Protein AF-A0A653RIA5-F1 (afdb_monomer)

Radius of gyration: 19.06 Å; Cα contacts (8 Å, |Δi|>4): 211; chains: 1; bounding box: 69×31×46 Å

Mean predicted aligned error: 11.24 Å

Solvent-accessible surface area (backbone atoms only — not comparable to full-atom values): 7595 Å² total; per-residue (Å²): 138,85,88,82,86,82,81,83,77,81,78,79,78,77,82,72,82,80,56,94,76,66,50,46,83,75,54,79,54,33,26,30,39,94,85,62,49,33,26,40,62,33,55,27,50,71,42,86,92,62,63,47,83,33,74,49,35,61,33,37,36,85,72,70,70,71,84,55,99,81,68,89,84,60,71,48,49,39,56,82,72,60,50,74,89,55,49,41,70,71,51,64,44,82,88,80,59,27,40,30,31,29,36,91,60,33,36,37,41,34,39,73,42,41,86,30,44,53,36,36,38,40,81,108

Nearest PDB structures (foldseek):
  2khe-assembly1_A  TM=4.066E-01  e=3.670E+00  Thermus thermophilus HB8
  7mp5-assembly1_A  TM=5.863E-01  e=5.738E+00  Homo sapiens
  7wb4-assembly1_j  TM=4.296E-01  e=8.972E+00  Xenopus laevis

Sequence (124 aa):
MKIKHYLFFTFFILLIACNNSGYQFIRDNLYADANGNLYLKSLNNEDVENTYDIWIKEVFCDTCFVYKENGIDSITELKDIVDIKTFHFDSIDEITGVTIYADKNYSYLHKWMADGGTIVVMKR

Foldseek 3Di:
DDDDDDPPPPPPPPPQPDDVPQWGDQADQWIAHPVRQIWRWFWQQLPVVDIDIDTHFKEFEPPPPPPDVPDDDRIDGCSVPDPSVFKDFDDAPPVQRWTWIDGPFWIWTFRQDNGRTHIYIDTD

Structure (mmCIF, N/CA/C/O backbone):
data_AF-A0A653RIA5-F1
#
_entry.id   AF-A0A653RIA5-F1
#
loop_
_atom_site.group_PDB
_atom_site.id
_atom_site.type_symbol
_atom_site.label_atom_id
_atom_site.label_alt_id
_atom_site.label_comp_id
_atom_site.label_asym_id
_atom_site.label_entity_id
_atom_site.label_seq_id
_atom_site.pdbx_PDB_ins_code
_atom_site.Cartn_x
_atom_site.Cartn_y
_atom_site.Cartn_z
_atom_site.occupancy
_atom_site.B_iso_or_equiv
_atom_site.auth_seq_id
_atom_site.auth_comp_id
_atom_site.auth_asym_id
_atom_site.auth_atom_id
_atom_site.pdbx_PDB_model_num
ATOM 1 N N . MET A 1 1 ? -56.350 -6.668 11.811 1.00 36.84 1 MET A N 1
ATOM 2 C CA . MET A 1 1 ? -55.770 -8.012 11.606 1.00 36.84 1 MET A CA 1
ATOM 3 C C . MET A 1 1 ? -54.911 -7.983 10.344 1.00 36.84 1 MET A C 1
ATOM 5 O O . MET A 1 1 ? -55.439 -7.661 9.295 1.00 36.84 1 MET A O 1
ATOM 9 N N . LYS A 1 2 ? -53.613 -8.286 10.505 1.00 36.84 2 LYS A N 1
ATOM 10 C CA . LYS A 1 2 ? -52.556 -8.596 9.513 1.00 36.84 2 LYS A CA 1
ATOM 11 C C . LYS A 1 2 ? -52.133 -7.544 8.462 1.00 36.84 2 LYS A C 1
ATOM 13 O O . LYS A 1 2 ? -52.728 -7.376 7.409 1.00 36.84 2 LYS A O 1
ATOM 18 N N . ILE A 1 3 ? -50.978 -6.960 8.790 1.00 45.28 3 ILE A N 1
ATOM 19 C CA . ILE A 1 3 ? -49.923 -6.346 7.968 1.00 45.28 3 ILE A CA 1
ATOM 20 C C . ILE A 1 3 ? -49.553 -7.226 6.762 1.00 45.28 3 ILE A C 1
ATOM 22 O O . ILE A 1 3 ? -49.503 -8.445 6.917 1.00 45.28 3 ILE A O 1
ATOM 26 N N . LYS A 1 4 ? -49.144 -6.611 5.643 1.00 39.91 4 LYS A N 1
ATOM 27 C CA . LYS A 1 4 ? -47.964 -7.055 4.877 1.00 39.91 4 LYS A CA 1
ATOM 28 C C . LYS A 1 4 ? -47.311 -5.876 4.147 1.00 39.91 4 LYS A C 1
ATOM 30 O O . LYS A 1 4 ? -47.805 -5.391 3.138 1.00 39.91 4 LYS A O 1
ATOM 35 N N . HIS A 1 5 ? -46.204 -5.419 4.734 1.00 46.09 5 HIS A N 1
ATOM 36 C CA . HIS A 1 5 ? -45.172 -4.618 4.085 1.00 46.09 5 HIS A CA 1
ATOM 37 C C . HIS A 1 5 ? -44.555 -5.443 2.952 1.00 46.09 5 HIS A C 1
ATOM 39 O O . HIS A 1 5 ? -44.151 -6.581 3.189 1.00 46.09 5 HIS A O 1
ATOM 45 N N . TYR A 1 6 ? -44.431 -4.863 1.763 1.00 47.66 6 TYR A N 1
ATOM 46 C CA . TYR A 1 6 ? -43.544 -5.389 0.732 1.00 47.66 6 TYR A CA 1
ATOM 47 C C . TYR A 1 6 ? -42.346 -4.451 0.619 1.00 47.66 6 TYR A C 1
ATOM 49 O O . TYR A 1 6 ? -42.412 -3.380 0.023 1.00 47.66 6 TYR A O 1
ATOM 57 N N . LEU A 1 7 ? -41.269 -4.870 1.284 1.00 44.50 7 LEU A N 1
ATOM 58 C CA . LEU A 1 7 ? -39.918 -4.356 1.126 1.00 44.50 7 LEU A CA 1
ATOM 59 C C . LEU A 1 7 ? -39.485 -4.651 -0.320 1.00 44.50 7 LEU A C 1
ATOM 61 O O . LEU A 1 7 ? -39.286 -5.811 -0.681 1.00 44.50 7 LEU A O 1
ATOM 65 N N . PHE A 1 8 ? -39.349 -3.621 -1.153 1.00 44.22 8 PHE A N 1
ATOM 66 C CA . PHE A 1 8 ? -38.635 -3.735 -2.423 1.00 44.22 8 PHE A CA 1
ATOM 67 C C . PHE A 1 8 ? -37.137 -3.715 -2.113 1.00 44.22 8 PHE A C 1
ATOM 69 O O . PHE A 1 8 ? -36.506 -2.665 -2.055 1.00 44.22 8 PHE A O 1
ATOM 76 N N . PHE A 1 9 ? -36.576 -4.892 -1.842 1.00 41.25 9 PHE A N 1
ATOM 77 C CA . PHE A 1 9 ? -35.134 -5.081 -1.746 1.00 41.25 9 PHE A CA 1
ATOM 78 C C . PHE A 1 9 ? -34.624 -5.380 -3.158 1.00 41.25 9 PHE A C 1
ATOM 80 O O . PHE A 1 9 ? -34.540 -6.532 -3.580 1.00 41.25 9 PHE A O 1
ATOM 87 N N . THR A 1 10 ? -34.370 -4.332 -3.941 1.00 52.62 10 THR A N 1
ATOM 88 C CA . THR A 1 10 ? -33.673 -4.467 -5.223 1.00 52.62 10 THR A CA 1
ATOM 89 C C . THR A 1 10 ? -32.233 -4.861 -4.936 1.00 52.62 10 THR A C 1
ATOM 91 O O . THR A 1 10 ? -31.391 -4.037 -4.587 1.00 52.62 10 THR A O 1
ATOM 94 N N . PHE A 1 11 ? -31.992 -6.162 -5.039 1.00 40.72 11 PHE A N 1
ATOM 95 C CA . PHE A 1 11 ? -30.690 -6.798 -4.993 1.00 40.72 11 PHE A CA 1
ATOM 96 C C . PHE A 1 11 ? -29.914 -6.355 -6.242 1.00 40.72 11 PHE A C 1
ATOM 98 O O . PHE A 1 11 ? -30.137 -6.856 -7.343 1.00 40.72 11 PHE A O 1
ATOM 105 N N . PHE A 1 12 ? -29.063 -5.341 -6.093 1.00 49.44 12 PHE A N 1
ATOM 106 C CA . PHE A 1 12 ? -28.164 -4.891 -7.151 1.00 49.44 12 PHE A CA 1
ATOM 107 C C . PHE A 1 12 ? -27.040 -5.930 -7.260 1.00 49.44 12 PHE A C 1
ATOM 109 O O . PHE A 1 12 ? -26.070 -5.894 -6.506 1.00 49.44 12 PHE A O 1
ATOM 116 N N . ILE A 1 13 ? -27.211 -6.923 -8.137 1.00 50.72 13 ILE A N 1
ATOM 117 C CA . ILE A 1 13 ? -26.141 -7.863 -8.481 1.00 50.72 13 ILE A CA 1
ATOM 118 C C . ILE A 1 13 ? -25.125 -7.071 -9.300 1.00 50.72 13 ILE A C 1
ATOM 120 O O . ILE A 1 13 ? -25.323 -6.811 -10.486 1.00 50.72 13 ILE A O 1
ATOM 124 N N . LEU A 1 14 ? -24.058 -6.644 -8.631 1.00 49.22 14 LEU A N 1
ATOM 125 C CA . LEU A 1 14 ? -22.882 -6.076 -9.266 1.00 49.22 14 LEU A CA 1
ATOM 126 C C . LEU A 1 14 ? -22.232 -7.193 -10.099 1.00 49.22 14 LEU A C 1
ATOM 128 O O . LEU A 1 14 ? -21.650 -8.128 -9.549 1.00 49.22 14 LEU A O 1
ATOM 132 N N . LEU A 1 15 ? -22.383 -7.126 -11.424 1.00 45.84 15 LEU A N 1
ATOM 133 C CA . LEU A 1 15 ? -21.618 -7.943 -12.362 1.00 45.84 15 LEU A CA 1
ATOM 134 C C . LEU A 1 15 ? -20.139 -7.571 -12.208 1.00 45.84 15 LEU A C 1
ATOM 136 O O . LEU A 1 15 ? -19.682 -6.554 -12.726 1.00 45.84 15 LEU A O 1
ATOM 140 N N . ILE A 1 16 ? -19.396 -8.387 -11.466 1.00 58.19 16 ILE A N 1
ATOM 141 C CA . ILE A 1 16 ? -17.941 -8.303 -11.413 1.00 58.19 16 ILE A CA 1
ATOM 142 C C . ILE A 1 16 ? -17.431 -8.973 -12.687 1.00 58.19 16 ILE A C 1
ATOM 144 O O . ILE A 1 16 ? -17.590 -10.180 -12.874 1.00 58.19 16 ILE A O 1
ATOM 148 N N . ALA A 1 17 ? -16.842 -8.178 -13.579 1.00 48.38 17 ALA A N 1
ATOM 149 C CA . ALA A 1 17 ? -16.008 -8.697 -14.649 1.00 48.38 17 ALA A CA 1
ATOM 150 C C . ALA A 1 17 ? -14.876 -9.508 -14.001 1.00 48.38 17 ALA A C 1
ATOM 152 O O . ALA A 1 17 ? -13.989 -8.956 -13.351 1.00 48.38 17 ALA A O 1
ATOM 153 N N . CYS A 1 18 ? -14.959 -10.833 -14.110 1.00 43.38 18 CYS A N 1
ATOM 154 C CA . CYS A 1 18 ? -13.955 -11.746 -13.589 1.00 43.38 18 CYS A CA 1
ATOM 155 C C . CYS A 1 18 ? -12.726 -11.655 -14.498 1.00 43.38 18 CYS A C 1
ATOM 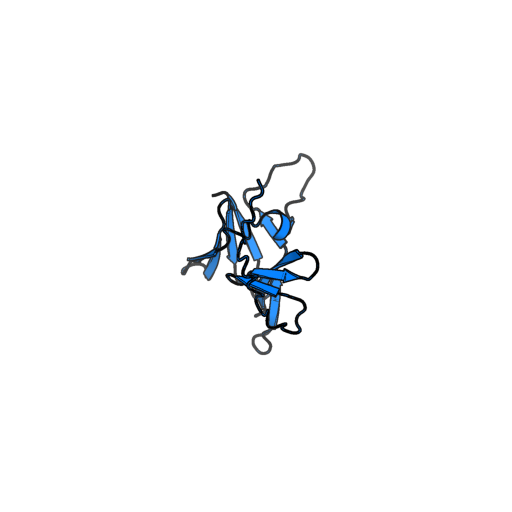157 O O . CYS A 1 18 ? -12.663 -12.295 -15.547 1.00 43.38 18 CYS A O 1
ATOM 159 N N . ASN A 1 19 ? -11.776 -10.796 -14.132 1.00 49.06 19 ASN A N 1
ATOM 160 C CA . ASN A 1 19 ? -10.443 -10.848 -14.711 1.00 49.06 19 ASN A CA 1
ATOM 161 C C . ASN A 1 19 ? -9.760 -12.122 -14.197 1.00 49.06 19 ASN A C 1
ATOM 163 O O . ASN A 1 19 ? -9.793 -12.418 -13.005 1.00 49.06 19 ASN A O 1
ATOM 167 N N . ASN A 1 20 ? -9.145 -12.873 -15.110 1.00 55.56 20 ASN A N 1
ATOM 168 C CA . ASN A 1 20 ? -8.548 -14.203 -14.912 1.00 55.56 20 ASN A CA 1
ATOM 169 C C . ASN A 1 20 ? -7.346 -14.248 -13.935 1.00 55.56 20 ASN A C 1
ATOM 171 O O . ASN A 1 20 ? -6.594 -15.218 -13.926 1.00 55.56 20 ASN A O 1
ATOM 175 N N . SER A 1 21 ? -7.126 -13.205 -13.133 1.00 64.31 21 SER A N 1
ATOM 176 C CA . SER A 1 21 ? -5.984 -13.071 -12.226 1.00 64.31 21 SER A CA 1
ATOM 177 C C . SER A 1 21 ? -6.223 -13.667 -10.835 1.00 64.31 21 SER A C 1
ATOM 179 O O . SER A 1 21 ? -5.306 -13.675 -10.026 1.00 64.31 21 SER A O 1
ATOM 181 N N . GLY A 1 22 ? -7.433 -14.149 -10.526 1.00 87.00 22 GLY A N 1
ATOM 182 C CA . GLY A 1 22 ? -7.791 -14.613 -9.176 1.00 87.00 22 GLY A CA 1
ATOM 183 C C . GLY A 1 22 ? -7.975 -13.483 -8.152 1.00 87.00 22 GLY A C 1
ATOM 184 O O . GLY A 1 22 ? -8.334 -13.757 -7.008 1.00 87.00 22 GLY A O 1
ATOM 185 N N . TYR A 1 23 ? -7.787 -12.227 -8.573 1.00 92.06 23 TYR A N 1
ATOM 186 C CA . TYR A 1 23 ? -7.930 -11.032 -7.750 1.00 92.06 23 TYR A CA 1
ATOM 187 C C . TYR A 1 23 ? -9.138 -10.203 -8.190 1.00 92.06 23 TYR A C 1
ATOM 189 O O . TYR A 1 23 ? -9.304 -9.870 -9.365 1.00 92.06 23 TYR A O 1
ATOM 197 N N . GLN A 1 24 ? -9.962 -9.815 -7.226 1.00 94.75 24 GLN A N 1
ATOM 198 C CA . GLN A 1 24 ? -11.095 -8.922 -7.398 1.00 94.75 24 GLN A CA 1
ATOM 199 C C . GLN A 1 24 ? -10.692 -7.491 -7.038 1.00 94.75 24 GLN A C 1
ATOM 201 O O . GLN A 1 24 ? -10.251 -7.225 -5.923 1.00 94.75 24 GLN A O 1
ATOM 206 N N . PHE A 1 25 ? -10.898 -6.554 -7.964 1.00 94.75 25 PHE A N 1
ATOM 207 C CA . PHE A 1 25 ? -10.713 -5.128 -7.698 1.00 94.75 25 PHE A CA 1
ATOM 208 C C . PHE A 1 25 ? -11.731 -4.614 -6.673 1.00 94.75 25 PHE A C 1
ATOM 210 O O . PHE A 1 25 ? -12.929 -4.884 -6.797 1.00 94.75 25 PHE A O 1
ATOM 217 N N . ILE A 1 26 ? -11.255 -3.848 -5.688 1.00 95.62 26 ILE A N 1
ATOM 218 C CA . ILE A 1 26 ? -12.092 -3.175 -4.691 1.00 95.62 26 ILE A CA 1
ATOM 219 C C . ILE A 1 26 ? -12.172 -1.675 -4.999 1.00 95.62 26 ILE A C 1
ATOM 221 O O . ILE A 1 26 ? -13.266 -1.165 -5.241 1.00 95.62 26 ILE A O 1
ATOM 225 N N . ARG A 1 27 ? -11.033 -0.971 -4.937 1.00 95.81 27 ARG A N 1
ATOM 226 C CA . ARG A 1 27 ? -10.862 0.474 -5.209 1.00 95.81 27 ARG A CA 1
ATOM 227 C C . ARG A 1 27 ? -9.389 0.854 -5.110 1.00 95.81 27 ARG A C 1
ATOM 229 O O . ARG A 1 27 ? -8.661 0.135 -4.448 1.00 95.81 27 ARG A O 1
ATOM 236 N N . ASP A 1 28 ? -8.973 1.978 -5.691 1.00 95.62 28 ASP A N 1
ATOM 237 C CA . ASP A 1 28 ? -7.679 2.630 -5.400 1.00 95.62 28 ASP A CA 1
ATOM 238 C C . ASP A 1 28 ? -6.479 1.664 -5.363 1.00 95.62 28 ASP A C 1
ATOM 240 O O . ASP A 1 28 ? -5.716 1.623 -4.407 1.00 95.62 28 ASP A O 1
ATOM 244 N N . ASN A 1 29 ? -6.362 0.823 -6.395 1.00 93.69 29 ASN A N 1
ATOM 245 C CA . ASN A 1 29 ? -5.368 -0.253 -6.514 1.00 93.69 29 ASN A CA 1
ATOM 246 C C . ASN A 1 29 ? -5.386 -1.338 -5.421 1.00 93.69 29 ASN A C 1
ATOM 248 O O . ASN A 1 29 ? -4.509 -2.198 -5.426 1.00 93.69 29 ASN A O 1
ATOM 252 N N . LEU A 1 30 ? -6.388 -1.359 -4.544 1.00 95.88 30 LEU A N 1
ATOM 253 C CA . LEU A 1 30 ? -6.661 -2.418 -3.580 1.00 95.88 30 LEU A CA 1
ATOM 254 C C . LEU A 1 30 ? -7.508 -3.528 -4.214 1.00 95.88 30 LEU A C 1
ATOM 256 O O . LEU A 1 30 ? -8.560 -3.282 -4.818 1.00 95.88 30 LEU A O 1
ATOM 260 N N . TYR A 1 31 ? -7.056 -4.762 -4.034 1.00 96.62 31 TYR A N 1
ATOM 261 C CA . TYR A 1 31 ? -7.683 -5.976 -4.539 1.00 96.62 31 TYR A CA 1
ATOM 262 C C . TYR A 1 31 ? -7.816 -7.010 -3.421 1.00 96.62 31 TYR A C 1
ATOM 264 O O . TYR A 1 31 ? -7.067 -6.971 -2.445 1.00 96.62 31 TYR A O 1
ATOM 272 N N . ALA A 1 32 ? -8.745 -7.950 -3.587 1.00 96.25 32 ALA A N 1
ATOM 273 C CA . ALA A 1 32 ? -8.879 -9.127 -2.735 1.00 96.25 32 ALA A CA 1
ATOM 274 C C . ALA A 1 32 ? -8.763 -10.428 -3.530 1.00 96.25 32 ALA A C 1
ATOM 276 O O . ALA A 1 32 ? -9.216 -10.492 -4.671 1.00 96.25 32 ALA A O 1
ATOM 277 N N . ASP A 1 33 ? -8.206 -11.473 -2.925 1.00 95.44 33 ASP A N 1
ATOM 278 C CA . ASP A 1 33 ? -8.310 -12.838 -3.452 1.00 95.44 33 ASP A CA 1
ATOM 279 C C . ASP A 1 33 ? -9.601 -13.538 -2.972 1.00 95.44 33 ASP A C 1
ATOM 281 O O . ASP A 1 33 ? -10.402 -12.987 -2.211 1.00 95.44 33 ASP A O 1
ATOM 285 N N . ALA A 1 34 ? -9.800 -14.792 -3.387 1.00 93.94 34 ALA A N 1
ATOM 286 C CA . ALA A 1 34 ? -10.949 -15.605 -2.973 1.00 93.94 34 ALA A CA 1
ATOM 287 C C . ALA A 1 34 ? -10.994 -15.925 -1.461 1.00 93.94 34 ALA A C 1
ATOM 289 O O . ALA A 1 34 ? -12.046 -16.319 -0.957 1.00 93.94 34 ALA A O 1
ATOM 290 N N . ASN A 1 35 ? -9.879 -15.761 -0.741 1.00 94.38 35 ASN A N 1
ATOM 291 C CA . ASN A 1 35 ? -9.783 -15.979 0.703 1.00 94.38 35 ASN A CA 1
ATOM 292 C C . ASN A 1 35 ? -9.998 -14.684 1.505 1.00 94.38 35 ASN A C 1
ATOM 294 O O . ASN A 1 35 ? -9.986 -14.719 2.736 1.00 94.38 35 ASN A O 1
ATOM 298 N N . GLY A 1 36 ? -10.187 -13.545 0.830 1.00 93.31 36 GLY A N 1
ATOM 299 C CA . GLY A 1 36 ? -10.303 -12.234 1.462 1.00 93.31 36 GLY A CA 1
ATOM 300 C C . GLY A 1 36 ? -8.963 -11.620 1.881 1.00 93.31 36 GLY A C 1
ATOM 301 O O . GLY A 1 36 ? -8.964 -10.647 2.635 1.00 93.31 36 GLY A O 1
ATOM 302 N N . ASN A 1 37 ? -7.826 -12.150 1.414 1.00 95.81 37 ASN A N 1
ATOM 303 C CA . ASN A 1 37 ? -6.534 -11.486 1.584 1.00 95.81 37 ASN A CA 1
ATOM 304 C C . ASN A 1 37 ? -6.492 -10.228 0.718 1.00 95.81 37 ASN A C 1
ATOM 306 O O . ASN A 1 37 ? -7.010 -10.236 -0.397 1.00 95.81 37 ASN A O 1
ATOM 310 N N . LEU A 1 38 ? -5.861 -9.167 1.220 1.00 95.56 38 LEU A N 1
ATOM 311 C CA . LEU A 1 38 ? -5.779 -7.879 0.536 1.00 95.56 38 LEU A CA 1
ATOM 312 C C . LEU A 1 38 ? -4.410 -7.652 -0.096 1.00 95.56 38 LEU A C 1
ATOM 314 O O . LEU A 1 38 ? -3.384 -8.016 0.478 1.00 95.56 38 LEU A O 1
ATOM 318 N N . TYR A 1 39 ? -4.426 -6.991 -1.250 1.00 95.12 39 TYR A N 1
ATOM 319 C CA . TYR A 1 39 ? -3.245 -6.690 -2.047 1.00 95.12 39 TYR A CA 1
ATOM 320 C C . TYR A 1 39 ? -3.331 -5.275 -2.604 1.00 95.12 39 TYR A C 1
ATOM 322 O O . TYR A 1 39 ? -4.373 -4.883 -3.131 1.00 95.12 39 TYR A O 1
ATOM 330 N N . LEU A 1 40 ? -2.224 -4.540 -2.555 1.00 94.12 40 LEU A N 1
ATOM 331 C CA . LEU A 1 40 ? -2.019 -3.366 -3.391 1.00 94.12 40 LEU A CA 1
ATOM 332 C C . LEU A 1 40 ? -1.318 -3.777 -4.682 1.00 94.12 40 LEU A C 1
ATOM 334 O O . LEU A 1 40 ? -0.271 -4.427 -4.667 1.00 94.12 40 LEU A O 1
ATOM 338 N N . LYS A 1 41 ? -1.918 -3.400 -5.807 1.00 92.94 41 LYS A N 1
ATOM 339 C CA . LYS A 1 41 ? -1.355 -3.632 -7.132 1.00 92.94 41 LYS A CA 1
ATOM 340 C C . LYS A 1 41 ? -0.287 -2.580 -7.437 1.00 92.94 41 LYS A C 1
ATOM 342 O O . LYS A 1 41 ? -0.572 -1.386 -7.379 1.00 92.94 41 LYS A O 1
ATOM 347 N N . SER A 1 42 ? 0.907 -3.032 -7.795 1.00 90.19 42 SER A N 1
ATOM 348 C CA . SER A 1 42 ? 2.048 -2.214 -8.216 1.00 90.19 42 SER A CA 1
ATOM 349 C C . SER A 1 42 ? 2.632 -2.751 -9.527 1.00 90.19 42 SER A C 1
ATOM 351 O O . SER A 1 42 ? 2.227 -3.813 -9.999 1.00 90.19 42 SER A O 1
ATOM 353 N N . LEU A 1 43 ? 3.581 -2.028 -10.115 1.00 88.12 43 LEU A N 1
ATOM 354 C CA . LEU A 1 43 ? 4.338 -2.469 -11.286 1.00 88.12 43 LEU A CA 1
ATOM 355 C C . LEU A 1 43 ? 5.773 -2.800 -10.873 1.00 88.1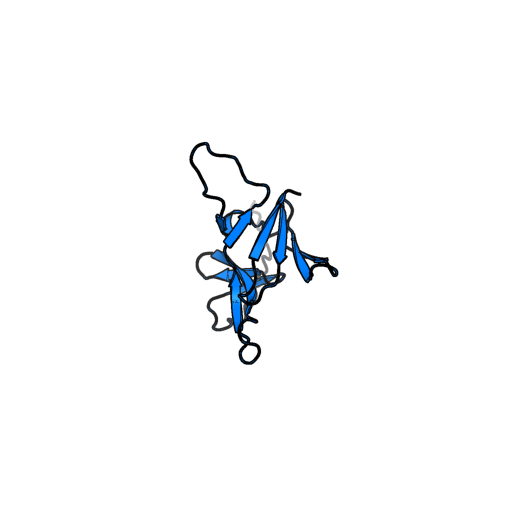2 43 LEU A C 1
ATOM 357 O O . LEU A 1 43 ? 6.444 -1.967 -10.261 1.00 88.12 43 LEU A O 1
ATOM 361 N N . ASN A 1 44 ? 6.245 -3.997 -11.226 1.00 84.00 44 ASN A N 1
ATOM 362 C CA . ASN A 1 44 ? 7.675 -4.294 -11.226 1.00 84.00 44 ASN A CA 1
ATOM 363 C C . ASN A 1 44 ? 8.344 -3.468 -12.331 1.00 84.00 44 ASN A C 1
ATOM 365 O O . ASN A 1 44 ? 7.885 -3.478 -13.475 1.00 84.00 44 ASN A O 1
ATOM 369 N N . ASN A 1 45 ? 9.428 -2.786 -11.977 1.00 77.94 45 ASN A N 1
ATOM 370 C CA . ASN A 1 45 ? 10.284 -2.027 -12.883 1.00 77.94 45 ASN A CA 1
ATOM 371 C C . ASN A 1 45 ? 11.762 -2.470 -12.787 1.00 77.94 45 ASN A C 1
ATOM 373 O O . ASN A 1 45 ? 12.650 -1.694 -13.137 1.00 77.94 45 ASN A O 1
ATOM 377 N N . GLU A 1 46 ? 12.056 -3.673 -12.275 1.00 79.94 46 GLU A N 1
ATOM 378 C CA . GLU A 1 46 ? 13.414 -4.246 -12.266 1.00 79.94 46 GLU A CA 1
ATOM 379 C C . GLU A 1 46 ? 13.909 -4.510 -13.683 1.00 79.94 46 GLU A C 1
ATOM 381 O O . GLU A 1 46 ? 15.070 -4.237 -13.987 1.00 79.94 46 GLU A O 1
ATOM 386 N N . ASP A 1 47 ? 13.023 -4.999 -14.550 1.00 76.75 47 ASP A N 1
ATOM 387 C CA . ASP A 1 47 ? 13.292 -5.179 -15.968 1.00 76.75 47 ASP A CA 1
ATOM 388 C C . ASP A 1 47 ? 12.551 -4.101 -16.769 1.00 76.75 47 ASP A C 1
ATOM 390 O O . ASP A 1 47 ? 11.333 -4.156 -16.952 1.00 76.75 47 ASP A O 1
ATOM 394 N N . VAL A 1 48 ? 13.296 -3.096 -17.238 1.00 71.12 48 VAL A N 1
ATOM 395 C CA . VAL A 1 48 ? 12.759 -1.967 -18.021 1.00 71.12 48 VAL A CA 1
ATOM 396 C C . VAL A 1 48 ? 12.075 -2.451 -19.306 1.00 71.12 48 VAL A C 1
ATOM 398 O O . VAL A 1 48 ? 11.179 -1.778 -19.817 1.00 71.12 48 VAL A O 1
ATOM 401 N N . GLU A 1 49 ? 12.46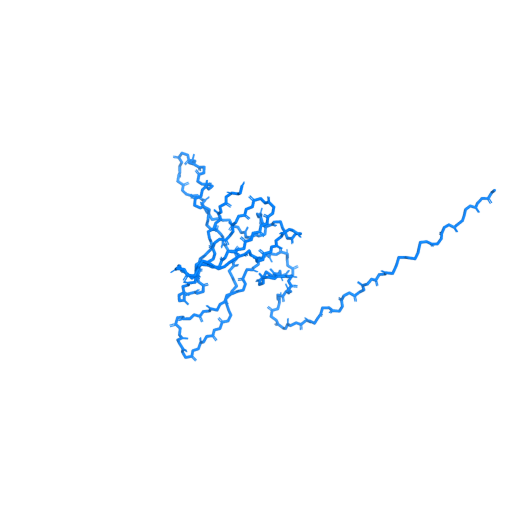4 -3.619 -19.822 1.00 80.75 49 GLU A N 1
ATOM 402 C CA . GLU A 1 49 ? 11.894 -4.194 -21.040 1.00 80.75 49 GLU A CA 1
ATOM 403 C C . GLU A 1 49 ? 10.682 -5.097 -20.758 1.00 80.75 49 GLU A C 1
ATOM 405 O O . GLU A 1 49 ? 9.869 -5.310 -21.658 1.00 80.75 49 GLU A O 1
ATOM 410 N N . ASN A 1 50 ? 10.509 -5.573 -19.518 1.00 77.88 50 ASN A N 1
ATOM 411 C CA . ASN A 1 50 ? 9.440 -6.495 -19.126 1.00 77.88 50 ASN A CA 1
ATOM 412 C C . ASN A 1 50 ? 8.802 -6.093 -17.790 1.00 77.88 50 ASN A C 1
ATOM 414 O O . ASN A 1 50 ? 8.987 -6.748 -16.763 1.00 77.88 50 ASN A O 1
ATOM 418 N N . THR A 1 51 ? 7.994 -5.035 -17.813 1.00 80.62 51 THR A N 1
ATOM 419 C CA . THR A 1 51 ? 7.183 -4.657 -16.651 1.00 80.62 51 THR A CA 1
ATOM 420 C C . THR A 1 51 ? 5.997 -5.607 -16.485 1.00 80.62 51 THR A C 1
ATOM 422 O O . THR A 1 51 ? 5.355 -6.025 -17.453 1.00 80.62 51 THR A O 1
ATOM 425 N N . TYR A 1 52 ? 5.698 -5.970 -15.241 1.00 86.62 52 TYR A N 1
ATOM 426 C CA . TYR A 1 52 ? 4.562 -6.824 -14.902 1.00 86.62 52 TYR A CA 1
ATOM 427 C C . TYR A 1 52 ? 3.955 -6.426 -13.559 1.00 86.62 52 TYR A C 1
ATOM 429 O O . TYR A 1 52 ? 4.572 -5.737 -12.746 1.00 86.62 52 TYR A O 1
ATOM 437 N N . ASP A 1 53 ? 2.719 -6.861 -13.334 1.00 89.31 53 ASP A N 1
ATOM 438 C CA . ASP A 1 53 ? 1.986 -6.560 -12.111 1.00 89.31 53 ASP A CA 1
ATOM 439 C C . ASP A 1 53 ? 2.574 -7.306 -10.906 1.00 89.31 53 ASP A C 1
ATOM 441 O O . ASP A 1 53 ? 2.732 -8.529 -10.934 1.00 89.31 53 ASP A O 1
ATOM 445 N N . ILE A 1 54 ? 2.803 -6.579 -9.814 1.00 89.38 54 ILE A N 1
ATOM 446 C CA . ILE A 1 54 ? 3.122 -7.131 -8.497 1.00 89.38 54 ILE A CA 1
ATOM 447 C C . ILE A 1 54 ? 1.970 -6.875 -7.532 1.00 89.38 54 ILE A C 1
ATOM 449 O O . ILE A 1 54 ? 1.331 -5.824 -7.545 1.00 89.38 54 ILE A O 1
ATOM 453 N N . TRP A 1 55 ? 1.731 -7.856 -6.667 1.00 92.31 55 TRP A N 1
ATOM 454 C CA . TRP A 1 55 ? 0.677 -7.845 -5.663 1.00 92.31 55 TRP A CA 1
ATOM 455 C C . TRP A 1 55 ? 1.300 -7.760 -4.271 1.00 92.31 55 TRP A C 1
ATOM 457 O O . TRP A 1 55 ? 1.713 -8.768 -3.698 1.00 92.31 55 TRP A O 1
ATOM 467 N N . ILE A 1 56 ? 1.385 -6.547 -3.729 1.00 90.75 56 ILE A N 1
ATOM 468 C CA . ILE A 1 56 ? 1.989 -6.290 -2.421 1.00 90.75 56 ILE A CA 1
ATOM 469 C C . ILE A 1 56 ? 0.948 -6.56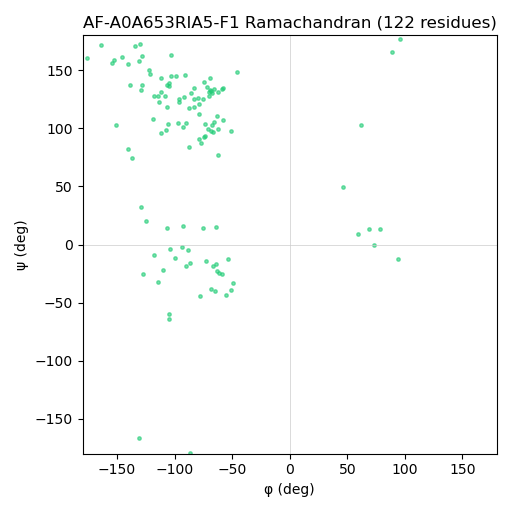6 -1.341 1.00 90.75 56 ILE A C 1
ATOM 471 O O . ILE A 1 56 ? -0.093 -5.914 -1.305 1.00 90.75 56 ILE A O 1
ATOM 475 N N . LYS A 1 57 ? 1.223 -7.528 -0.460 1.00 90.06 57 LYS A N 1
ATOM 476 C CA . LYS A 1 57 ? 0.314 -7.924 0.631 1.00 90.06 57 LYS A CA 1
ATOM 477 C C . LYS A 1 57 ? 0.809 -7.531 2.024 1.00 90.06 57 LYS A C 1
ATOM 479 O O . LYS A 1 57 ? 0.012 -7.463 2.956 1.00 90.06 57 LYS A O 1
ATOM 484 N N . GLU A 1 58 ? 2.114 -7.311 2.164 1.00 86.88 58 GLU A N 1
ATOM 485 C CA . GLU A 1 58 ? 2.780 -7.057 3.442 1.00 86.88 58 GLU A CA 1
ATOM 486 C C . GLU A 1 58 ? 3.005 -5.564 3.653 1.00 86.88 58 GLU A C 1
ATOM 488 O O . GLU A 1 58 ? 3.272 -4.811 2.713 1.00 86.88 58 GLU A O 1
ATOM 493 N N . VAL A 1 59 ? 2.892 -5.147 4.909 1.00 81.44 59 VAL A N 1
ATOM 494 C CA . VAL A 1 59 ? 3.060 -3.766 5.339 1.00 81.44 59 VAL A CA 1
ATOM 495 C C . VAL A 1 59 ? 4.041 -3.716 6.497 1.00 81.44 59 VAL A C 1
ATOM 497 O O . VAL A 1 59 ? 3.928 -4.466 7.470 1.00 81.44 59 VAL A O 1
ATOM 500 N N . PHE A 1 60 ? 4.981 -2.785 6.399 1.00 77.88 60 PHE A N 1
ATOM 501 C CA . PHE A 1 60 ? 5.966 -2.503 7.430 1.00 77.88 60 PHE A CA 1
ATOM 502 C C . PHE A 1 60 ? 5.459 -1.339 8.273 1.00 77.88 60 PHE A C 1
ATOM 504 O O . PHE A 1 60 ? 5.184 -0.264 7.748 1.00 77.88 60 PHE A O 1
ATOM 511 N N . CYS A 1 61 ? 5.312 -1.509 9.583 1.00 66.12 61 CYS A N 1
ATOM 512 C CA . CYS A 1 61 ? 4.918 -0.377 10.416 1.00 66.12 61 CYS A CA 1
ATOM 513 C C . CYS A 1 61 ? 6.124 0.279 11.080 1.00 66.12 61 CYS A C 1
ATOM 515 O O . CYS A 1 61 ? 6.623 -0.221 12.084 1.00 66.12 61 CYS A O 1
ATOM 517 N N . ASP A 1 62 ? 6.527 1.442 10.566 1.00 57.19 62 ASP A N 1
ATOM 518 C CA . ASP A 1 62 ? 7.664 2.210 11.093 1.00 57.19 62 ASP A CA 1
ATOM 519 C C . ASP A 1 62 ? 7.349 2.892 12.444 1.00 57.19 62 ASP A C 1
ATOM 521 O O . ASP A 1 62 ? 8.227 3.331 13.175 1.00 57.19 62 ASP A O 1
ATOM 525 N N . THR A 1 63 ? 6.066 2.970 12.819 1.00 50.84 63 THR A N 1
ATOM 526 C CA . THR A 1 63 ? 5.609 3.589 14.084 1.00 50.84 63 THR A CA 1
ATOM 527 C C . THR A 1 63 ? 4.889 2.623 15.029 1.00 50.84 63 THR A C 1
ATOM 529 O O . THR A 1 63 ? 4.647 2.960 16.186 1.00 50.84 63 THR A O 1
ATOM 532 N N . CYS A 1 64 ? 4.581 1.401 14.581 1.00 51.00 64 CYS A N 1
ATOM 533 C CA . CYS A 1 64 ? 3.958 0.345 15.390 1.00 51.00 64 CYS A CA 1
ATOM 534 C C . CYS A 1 64 ? 5.006 -0.565 16.027 1.00 51.00 64 CYS A C 1
ATOM 536 O O . CYS A 1 64 ? 4.654 -1.652 16.488 1.00 51.00 64 CYS A O 1
ATOM 538 N N . PHE A 1 65 ? 6.274 -0.140 16.061 1.00 47.78 65 PHE A N 1
ATOM 539 C CA . PHE A 1 65 ? 7.314 -0.760 16.871 1.00 47.78 65 PHE A CA 1
ATOM 540 C C . PHE A 1 65 ? 6.942 -0.651 18.353 1.00 47.78 65 PHE A C 1
ATOM 542 O O . PHE A 1 65 ? 7.462 0.163 19.114 1.00 47.78 65 PHE A O 1
ATOM 549 N N . VAL A 1 66 ? 6.023 -1.503 18.792 1.00 41.81 66 VAL A N 1
ATOM 550 C CA . VAL A 1 66 ? 5.974 -1.917 20.180 1.00 41.81 66 VAL A CA 1
ATOM 551 C C . VAL A 1 66 ? 7.237 -2.745 20.361 1.00 41.81 66 VAL A C 1
ATOM 553 O O . VAL A 1 66 ? 7.311 -3.878 19.890 1.00 41.81 66 VAL A O 1
ATOM 556 N N . TYR A 1 67 ? 8.250 -2.152 20.991 1.00 40.09 67 TYR A N 1
ATOM 557 C CA . TYR A 1 67 ? 9.398 -2.875 21.523 1.00 40.09 67 TYR A CA 1
ATOM 558 C C . TYR A 1 67 ? 8.871 -4.033 22.385 1.00 40.09 67 TYR A C 1
ATOM 560 O O . TYR A 1 67 ? 8.488 -3.838 23.536 1.00 40.09 67 TYR A O 1
ATOM 568 N N . LYS A 1 68 ? 8.802 -5.243 21.826 1.00 45.06 68 LYS A N 1
ATOM 569 C CA . LYS A 1 68 ? 8.767 -6.469 22.622 1.00 45.06 68 LYS A CA 1
ATOM 570 C C . LYS A 1 68 ? 10.215 -6.797 22.968 1.00 45.06 68 LYS A C 1
ATOM 572 O O . LYS A 1 68 ? 11.077 -6.727 22.097 1.00 45.06 68 LYS A O 1
ATOM 577 N N . GLU A 1 69 ? 10.474 -7.146 24.228 1.00 43.56 69 GLU A N 1
ATOM 578 C CA . GLU A 1 69 ? 11.818 -7.341 24.807 1.00 43.56 69 GLU A CA 1
ATOM 579 C C . GLU A 1 69 ? 12.739 -8.317 24.040 1.00 43.56 69 GLU A C 1
ATOM 581 O O . GLU A 1 69 ? 13.937 -8.317 24.295 1.00 43.56 69 GLU A O 1
ATOM 586 N N . ASN A 1 70 ? 12.234 -9.103 23.077 1.00 41.03 70 ASN A N 1
ATOM 587 C CA . ASN A 1 70 ? 12.952 -10.234 22.474 1.00 41.03 70 ASN A CA 1
ATOM 588 C C . ASN A 1 70 ? 13.002 -10.259 20.928 1.00 41.03 70 ASN A C 1
ATOM 590 O O . ASN A 1 70 ? 13.075 -11.336 20.342 1.00 41.03 70 ASN A O 1
ATOM 594 N N . GLY A 1 71 ? 13.023 -9.107 20.253 1.00 39.62 71 GLY A N 1
ATOM 595 C CA . GLY A 1 71 ? 13.299 -9.052 18.808 1.00 39.62 71 GLY A CA 1
ATOM 596 C C . GLY A 1 71 ? 12.068 -9.184 17.899 1.00 39.62 71 GLY A C 1
ATOM 597 O O . GLY A 1 71 ? 10.966 -9.485 18.344 1.00 39.62 71 GLY A O 1
ATOM 598 N N . ILE A 1 72 ? 12.284 -8.830 16.631 1.00 43.16 72 ILE A N 1
ATOM 599 C CA . ILE A 1 72 ? 11.309 -8.379 15.624 1.00 43.16 72 ILE A CA 1
ATOM 600 C C . ILE A 1 72 ? 10.189 -9.393 15.338 1.00 43.16 72 ILE A C 1
ATOM 602 O O . ILE A 1 72 ? 10.475 -10.536 15.019 1.00 43.16 72 ILE A O 1
ATOM 606 N N . ASP A 1 73 ? 8.947 -8.900 15.300 1.00 52.19 73 ASP A N 1
ATOM 607 C CA . ASP A 1 73 ? 7.934 -9.323 14.320 1.00 52.19 73 ASP A CA 1
ATOM 608 C C . ASP A 1 73 ? 7.151 -8.063 13.899 1.00 52.19 73 ASP A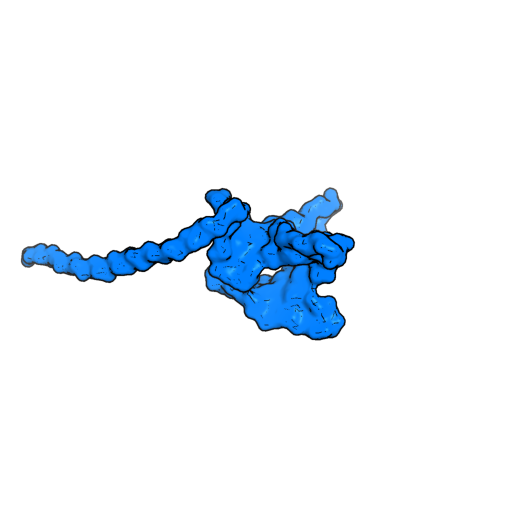 C 1
ATOM 610 O O . ASP A 1 73 ? 6.134 -7.703 14.491 1.00 52.19 73 ASP A O 1
ATOM 614 N N . SER A 1 74 ? 7.715 -7.297 12.955 1.00 59.09 74 SER A N 1
ATOM 615 C CA . SER A 1 74 ? 7.269 -5.945 12.556 1.00 59.09 74 SER A CA 1
ATOM 616 C C . SER A 1 74 ? 6.568 -5.890 11.189 1.00 59.09 74 SER A C 1
ATOM 618 O O . SER A 1 74 ? 6.423 -4.808 10.616 1.00 59.09 74 SER A O 1
ATOM 620 N N . ILE A 1 75 ? 6.169 -7.048 10.656 1.00 66.50 75 ILE A N 1
ATOM 621 C CA . ILE A 1 75 ? 5.518 -7.212 9.348 1.00 66.50 75 ILE A CA 1
ATOM 622 C C . ILE A 1 75 ? 4.089 -7.715 9.586 1.00 66.50 75 ILE A C 1
ATOM 624 O O . ILE A 1 75 ? 3.890 -8.694 10.303 1.00 66.50 75 ILE A O 1
ATOM 628 N N . THR A 1 76 ? 3.091 -7.043 9.010 1.00 80.06 76 THR A N 1
ATOM 629 C CA . THR A 1 76 ? 1.671 -7.445 9.063 1.00 80.06 76 THR A CA 1
ATOM 630 C C . THR A 1 76 ? 1.078 -7.488 7.656 1.00 80.06 76 THR A C 1
ATOM 632 O O . THR A 1 76 ? 1.653 -6.921 6.727 1.00 80.06 76 THR A O 1
ATOM 635 N N . GLU A 1 77 ? -0.054 -8.166 7.468 1.00 88.44 77 GLU A N 1
ATOM 636 C CA . GLU A 1 77 ? -0.739 -8.207 6.175 1.00 88.44 77 GLU A CA 1
ATOM 637 C C . GLU A 1 77 ? -1.772 -7.074 6.067 1.00 88.44 77 GLU A C 1
ATOM 639 O O . GLU A 1 77 ? -2.434 -6.717 7.042 1.00 88.44 77 GLU A O 1
ATOM 644 N N . LEU A 1 78 ? -1.969 -6.528 4.860 1.00 91.88 78 LEU A N 1
ATOM 645 C CA . LEU A 1 78 ? -2.948 -5.458 4.599 1.00 91.88 78 LEU A CA 1
ATOM 646 C C . LEU A 1 78 ? -4.344 -5.798 5.143 1.00 91.88 78 LEU A C 1
ATOM 648 O O . LEU A 1 78 ? -5.019 -4.937 5.704 1.00 91.88 78 LEU A O 1
ATOM 652 N N . LYS A 1 79 ? -4.770 -7.060 5.013 1.00 93.19 79 LYS A N 1
ATOM 653 C CA . LYS A 1 79 ? -6.094 -7.531 5.453 1.00 93.19 79 LYS A CA 1
ATOM 654 C C . LYS A 1 79 ? -6.334 -7.376 6.957 1.00 93.19 79 LYS A C 1
ATOM 656 O O . LYS A 1 79 ? -7.486 -7.283 7.371 1.00 93.19 79 LYS A O 1
ATOM 661 N N . ASP A 1 80 ? -5.267 -7.344 7.751 1.00 90.06 80 ASP A N 1
ATOM 662 C CA . ASP A 1 80 ? -5.349 -7.298 9.209 1.00 90.06 80 ASP A CA 1
ATOM 663 C C . ASP A 1 80 ? -5.482 -5.859 9.737 1.00 90.06 80 ASP A C 1
ATOM 665 O O . ASP A 1 80 ? -5.872 -5.658 10.888 1.00 90.06 80 ASP A O 1
ATOM 669 N N . ILE A 1 81 ? -5.178 -4.852 8.906 1.00 89.31 81 ILE A N 1
ATOM 670 C CA . ILE A 1 81 ? -5.106 -3.443 9.328 1.00 89.31 81 ILE A CA 1
ATOM 671 C C . ILE A 1 81 ? -5.944 -2.477 8.485 1.00 89.31 81 ILE A C 1
ATOM 673 O O . ILE A 1 81 ? -6.310 -1.417 8.990 1.00 89.31 81 ILE A O 1
ATOM 677 N N . VAL A 1 82 ? -6.237 -2.803 7.223 1.00 92.81 82 VAL A N 1
ATOM 678 C CA . VAL A 1 82 ? -6.947 -1.907 6.298 1.00 92.81 82 VAL A CA 1
ATOM 679 C C . VAL A 1 82 ? -8.448 -1.919 6.569 1.00 92.81 82 VAL A C 1
ATOM 681 O O . VAL A 1 82 ? -9.126 -2.936 6.403 1.00 92.81 82 VAL A O 1
ATOM 684 N N . ASP A 1 83 ? -9.011 -0.754 6.890 1.00 95.31 83 ASP A N 1
ATOM 685 C CA . ASP A 1 83 ? -10.452 -0.536 6.820 1.00 95.31 83 ASP A CA 1
ATOM 686 C C . ASP A 1 83 ? -10.876 -0.286 5.369 1.00 95.31 83 ASP A C 1
ATOM 688 O O . ASP A 1 83 ? -10.958 0.851 4.891 1.00 95.31 83 ASP A O 1
ATOM 692 N N . ILE A 1 84 ? -11.227 -1.381 4.692 1.00 95.94 84 ILE A N 1
ATOM 693 C CA . ILE A 1 84 ? -11.689 -1.410 3.298 1.00 95.94 84 ILE A CA 1
ATOM 694 C C . ILE A 1 84 ? -12.802 -0.384 3.021 1.00 95.94 84 ILE A C 1
ATOM 696 O O . ILE A 1 84 ? -12.888 0.157 1.917 1.00 95.94 84 ILE A O 1
ATOM 700 N N . LYS A 1 85 ? -13.681 -0.097 3.994 1.00 96.75 85 LYS A N 1
ATOM 701 C CA . LYS A 1 85 ? -14.817 0.813 3.770 1.00 96.75 85 LYS A CA 1
ATOM 702 C C . LYS A 1 85 ? -14.351 2.247 3.562 1.00 96.75 85 LYS A C 1
ATOM 704 O O . LYS A 1 85 ? -14.935 2.956 2.739 1.00 96.75 85 LYS A O 1
ATOM 709 N N . THR A 1 86 ? -13.327 2.648 4.309 1.00 97.25 86 THR A N 1
ATOM 710 C CA . THR A 1 86 ? -12.791 4.015 4.329 1.00 97.25 86 THR A CA 1
ATOM 711 C C . THR A 1 86 ? -11.478 4.169 3.573 1.00 97.25 86 THR A C 1
ATOM 713 O O . THR A 1 86 ? -10.989 5.290 3.460 1.00 97.25 86 THR A O 1
ATOM 716 N N . PHE A 1 87 ? -10.923 3.073 3.055 1.00 97.44 87 PHE A N 1
ATOM 717 C CA . PHE A 1 87 ? -9.726 3.099 2.229 1.00 97.44 87 PHE A CA 1
ATOM 718 C C . PHE A 1 87 ? -9.933 3.978 0.990 1.00 97.44 87 PHE A C 1
ATOM 720 O O . PHE A 1 87 ? -10.985 3.891 0.342 1.00 97.44 87 PHE A O 1
ATOM 727 N N . HIS A 1 88 ? -8.943 4.816 0.697 1.00 97.94 88 HIS A N 1
ATOM 728 C CA . HIS A 1 88 ? -8.882 5.686 -0.469 1.00 97.94 88 HIS A CA 1
ATOM 729 C C . HIS A 1 88 ? -7.435 6.023 -0.843 1.00 97.94 88 HIS A C 1
ATOM 731 O O . HIS A 1 88 ? -6.533 6.001 -0.004 1.00 97.94 88 HIS A O 1
ATOM 737 N N . PHE A 1 89 ? -7.223 6.379 -2.108 1.00 97.44 89 PHE A N 1
ATOM 738 C CA . PHE A 1 89 ? -6.035 7.125 -2.514 1.00 97.44 89 PHE A CA 1
ATOM 739 C C . PHE A 1 89 ? -6.105 8.546 -1.935 1.00 97.44 89 PHE A C 1
ATOM 741 O O . PHE A 1 89 ? -7.140 9.204 -2.042 1.00 97.44 89 PHE A O 1
ATOM 748 N N . ASP A 1 90 ? -5.017 9.004 -1.317 1.00 97.31 90 ASP A N 1
ATOM 749 C CA . ASP A 1 90 ? -4.940 10.304 -0.645 1.00 97.31 90 ASP A CA 1
ATOM 750 C C . ASP A 1 90 ? -4.138 11.307 -1.484 1.00 97.31 90 ASP A C 1
ATOM 752 O O . ASP A 1 90 ? -4.667 12.337 -1.902 1.00 97.31 90 ASP A O 1
ATOM 756 N N . SER A 1 91 ? -2.872 11.000 -1.771 1.00 96.75 91 SER A N 1
ATOM 757 C CA . SER A 1 91 ? -1.971 11.909 -2.487 1.00 96.75 91 SER A CA 1
ATOM 758 C C . SER A 1 91 ? -0.728 11.195 -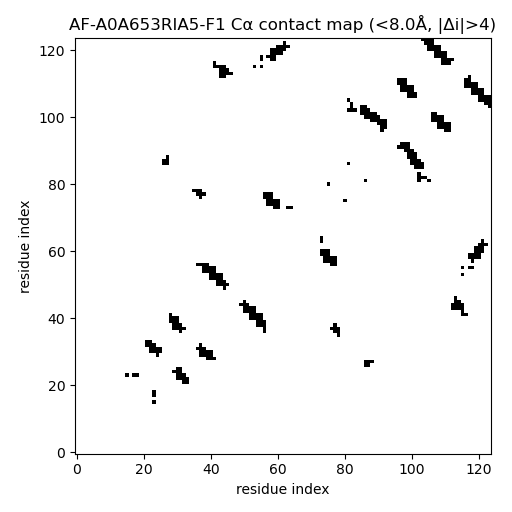3.032 1.00 96.75 91 SER A C 1
ATOM 760 O O . SER A 1 91 ? -0.483 10.024 -2.748 1.00 96.75 91 SER A O 1
ATOM 762 N N . ILE A 1 92 ? 0.069 11.899 -3.839 1.00 95.06 92 ILE A N 1
ATOM 763 C CA . ILE A 1 92 ? 1.440 11.500 -4.183 1.00 95.06 92 ILE A CA 1
ATOM 764 C C . ILE A 1 92 ? 2.362 12.596 -3.658 1.00 95.06 92 ILE A C 1
ATOM 766 O O . ILE A 1 92 ? 2.151 13.771 -3.958 1.00 95.06 92 ILE A O 1
ATOM 770 N N . ASP A 1 93 ? 3.381 12.221 -2.890 1.00 91.81 93 ASP A N 1
ATOM 771 C CA . ASP A 1 93 ? 4.479 13.129 -2.571 1.00 91.81 93 ASP A 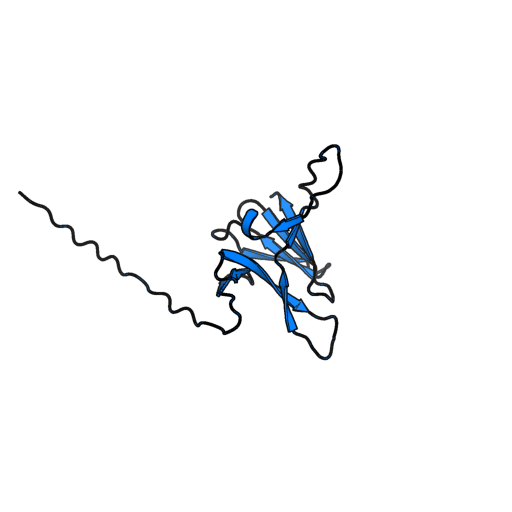CA 1
ATOM 772 C C . ASP A 1 93 ? 5.347 13.291 -3.824 1.00 91.81 93 ASP A C 1
ATOM 774 O O . ASP A 1 93 ? 6.108 12.397 -4.188 1.00 91.81 93 ASP A O 1
ATOM 778 N N . GLU A 1 94 ? 5.216 14.429 -4.504 1.00 90.50 94 GLU A N 1
ATOM 779 C CA . GLU A 1 94 ? 5.922 14.718 -5.758 1.00 90.50 94 GLU A CA 1
ATOM 780 C C . GLU A 1 94 ? 7.449 14.760 -5.604 1.00 90.50 94 GLU A C 1
ATOM 782 O O . GLU A 1 94 ? 8.169 14.557 -6.582 1.00 90.50 94 GLU A O 1
ATOM 787 N N . ILE A 1 95 ? 7.961 15.006 -4.392 1.00 87.25 95 ILE A N 1
ATOM 788 C CA . ILE A 1 95 ? 9.404 15.070 -4.133 1.00 87.25 95 ILE A CA 1
ATOM 789 C C . ILE A 1 95 ? 9.981 13.659 -4.053 1.00 87.25 95 ILE A C 1
ATOM 791 O O . ILE A 1 95 ? 11.051 13.386 -4.598 1.00 87.25 95 ILE A O 1
ATOM 795 N N . THR A 1 96 ? 9.291 12.762 -3.348 1.00 83.81 96 THR A N 1
ATOM 796 C CA . THR A 1 96 ? 9.787 11.404 -3.079 1.00 83.81 96 THR A CA 1
ATOM 797 C C . THR A 1 96 ? 9.203 10.341 -4.009 1.00 83.81 96 THR A C 1
ATOM 799 O O . THR A 1 96 ? 9.701 9.215 -4.033 1.00 83.81 96 THR A O 1
ATOM 802 N N . GLY A 1 97 ? 8.162 10.680 -4.773 1.00 85.50 97 GLY A N 1
ATOM 803 C CA . GLY A 1 97 ? 7.389 9.751 -5.597 1.00 85.50 97 GLY A CA 1
ATOM 804 C C . GLY A 1 97 ? 6.554 8.755 -4.785 1.00 85.50 97 GLY A C 1
ATOM 805 O O . GLY A 1 97 ? 6.090 7.755 -5.330 1.00 85.50 97 GLY A O 1
ATOM 806 N N . VAL A 1 98 ? 6.385 8.975 -3.477 1.00 90.50 98 VAL A N 1
ATOM 807 C CA . VAL A 1 98 ? 5.633 8.066 -2.603 1.00 90.50 98 VAL A CA 1
ATOM 808 C C . VAL A 1 98 ? 4.140 8.244 -2.850 1.00 90.50 98 VAL A C 1
ATOM 810 O O . VAL A 1 98 ? 3.604 9.343 -2.729 1.00 90.50 98 VAL A O 1
ATOM 813 N N . THR A 1 99 ? 3.455 7.148 -3.167 1.00 94.19 99 THR A N 1
ATOM 814 C CA . THR A 1 99 ? 1.992 7.119 -3.246 1.00 94.19 99 THR A CA 1
ATOM 815 C C . THR A 1 99 ? 1.425 6.915 -1.851 1.00 94.19 99 THR A C 1
ATOM 817 O O . THR A 1 99 ? 1.784 5.960 -1.166 1.00 94.19 99 THR A O 1
ATOM 820 N N . ILE A 1 100 ? 0.540 7.806 -1.426 1.00 95.12 100 ILE A N 1
ATOM 821 C CA . ILE A 1 100 ? -0.083 7.773 -0.110 1.00 95.12 100 ILE A CA 1
ATOM 822 C C . ILE A 1 100 ? -1.526 7.320 -0.287 1.00 95.12 100 ILE A C 1
ATOM 824 O O . ILE A 1 100 ? -2.337 7.975 -0.943 1.00 95.12 100 ILE A O 1
ATOM 828 N N . TYR A 1 101 ? -1.844 6.190 0.329 1.00 96.38 101 TYR A N 1
ATOM 829 C CA . TYR A 1 101 ? -3.215 5.757 0.554 1.00 96.38 101 TYR A CA 1
ATOM 830 C C . TYR A 1 101 ? -3.589 6.007 2.007 1.00 96.38 101 TYR A C 1
ATOM 832 O O . TYR A 1 101 ? -2.721 6.161 2.870 1.00 96.38 101 TYR A O 1
ATOM 840 N N . ALA A 1 102 ? -4.877 6.007 2.306 1.00 96.25 102 ALA A N 1
ATOM 841 C CA . ALA A 1 102 ? -5.334 6.178 3.665 1.00 96.25 102 ALA A CA 1
ATOM 842 C C . ALA A 1 102 ? -6.672 5.520 3.943 1.00 96.25 102 ALA A C 1
ATOM 844 O O . ALA A 1 102 ? -7.484 5.299 3.051 1.00 96.25 102 ALA A O 1
ATOM 845 N N . ASP A 1 103 ? -6.921 5.273 5.220 1.00 96.12 103 ASP A N 1
ATOM 846 C CA . ASP A 1 103 ? -8.239 4.961 5.741 1.00 96.12 103 ASP A CA 1
ATOM 847 C C . ASP A 1 103 ? -8.543 5.838 6.970 1.00 96.12 103 ASP A C 1
ATOM 849 O O . ASP A 1 103 ? -7.889 6.860 7.210 1.00 96.12 103 ASP A O 1
ATOM 853 N N . LYS A 1 104 ? -9.580 5.493 7.739 1.00 95.12 104 LYS A N 1
ATOM 854 C CA . LYS A 1 104 ? -9.962 6.260 8.933 1.00 95.12 104 LYS A CA 1
ATOM 855 C C . LYS A 1 104 ? -8.929 6.219 10.072 1.00 95.12 104 LYS A C 1
ATOM 857 O O . LYS A 1 104 ? -9.031 7.032 10.985 1.00 95.12 104 LYS A O 1
ATOM 862 N N . ASN A 1 105 ? -8.013 5.252 10.070 1.00 90.25 105 ASN A N 1
ATOM 863 C CA . ASN A 1 105 ? -7.078 4.965 11.159 1.00 90.25 105 ASN A CA 1
ATOM 864 C C . ASN A 1 105 ? -5.613 5.231 10.765 1.00 90.25 105 ASN A C 1
ATOM 866 O O . ASN A 1 105 ? -4.803 5.584 11.626 1.00 90.25 105 ASN A O 1
ATOM 870 N N . TYR A 1 106 ? -5.259 5.024 9.495 1.00 91.81 106 TYR A N 1
ATOM 871 C CA . TYR A 1 106 ? -3.873 4.941 9.042 1.00 91.81 106 TYR A CA 1
ATOM 872 C C . TYR A 1 106 ? -3.634 5.628 7.693 1.00 91.81 106 TYR A C 1
ATOM 874 O O . TYR A 1 106 ? -4.530 5.754 6.858 1.00 91.81 106 TYR A O 1
ATOM 882 N N . SER A 1 107 ? -2.380 6.029 7.486 1.00 92.06 107 SER A N 1
ATOM 883 C CA . SER A 1 107 ? -1.792 6.351 6.184 1.00 92.06 107 SER A CA 1
ATOM 884 C C . SER A 1 107 ? -0.859 5.214 5.756 1.00 92.06 107 SER A C 1
ATOM 886 O O . SER A 1 107 ? -0.088 4.710 6.573 1.00 92.06 107 SER A O 1
ATOM 888 N N . TYR A 1 108 ? -0.887 4.855 4.475 1.00 92.50 108 TYR A N 1
ATOM 889 C CA . TYR A 1 108 ? -0.073 3.810 3.856 1.00 92.50 108 TYR A CA 1
ATOM 890 C C . TYR A 1 108 ? 0.812 4.436 2.779 1.00 92.50 108 TYR A C 1
ATOM 892 O O . TYR A 1 108 ? 0.332 4.854 1.727 1.00 92.50 108 TYR A O 1
ATOM 900 N N . LEU A 1 109 ? 2.106 4.523 3.061 1.00 92.19 109 LEU A N 1
ATOM 901 C CA . LEU A 1 109 ? 3.123 5.137 2.223 1.00 92.19 109 LEU A CA 1
ATOM 902 C C . LEU A 1 109 ? 3.742 4.053 1.343 1.00 92.19 109 LEU A C 1
ATOM 904 O O . LEU A 1 109 ? 4.583 3.276 1.794 1.00 92.19 109 LEU A O 1
ATOM 908 N N . HIS A 1 110 ? 3.316 3.991 0.088 1.00 92.31 110 HIS A N 1
ATOM 909 C CA . HIS A 1 110 ? 3.867 3.092 -0.916 1.00 92.31 110 HIS A CA 1
ATOM 910 C C . HIS A 1 110 ? 5.023 3.777 -1.645 1.00 92.31 110 HIS A C 1
ATOM 912 O O . HIS A 1 110 ? 4.827 4.666 -2.479 1.00 92.31 110 HIS A O 1
ATOM 918 N N . LYS A 1 111 ? 6.247 3.365 -1.313 1.00 87.62 111 LYS A N 1
ATOM 919 C CA . LYS A 1 111 ? 7.455 3.816 -1.998 1.00 87.62 111 LYS A CA 1
ATOM 920 C C . LYS A 1 111 ? 7.722 2.909 -3.188 1.00 87.62 111 LYS A C 1
ATOM 922 O O . LYS A 1 111 ? 7.982 1.719 -3.018 1.00 87.62 111 LYS A O 1
ATOM 927 N N . TRP A 1 112 ? 7.695 3.492 -4.379 1.00 80.06 112 TRP A N 1
ATOM 928 C CA . TRP A 1 112 ? 7.970 2.780 -5.617 1.00 80.06 112 TRP A CA 1
ATOM 929 C C . TRP A 1 112 ? 9.455 2.429 -5.678 1.00 80.06 112 TRP A C 1
ATOM 931 O O . TRP A 1 112 ? 10.323 3.282 -5.484 1.00 80.06 112 TRP A O 1
ATOM 941 N N . MET A 1 113 ? 9.741 1.156 -5.920 1.00 81.06 113 MET A N 1
ATOM 942 C CA . MET A 1 113 ? 11.088 0.633 -6.119 1.00 81.06 113 MET A CA 1
ATOM 943 C C . MET A 1 113 ? 11.070 -0.303 -7.327 1.00 81.06 113 MET A C 1
ATOM 945 O O . MET A 1 113 ? 10.003 -0.610 -7.865 1.00 81.06 113 MET A O 1
ATOM 949 N N . ALA A 1 114 ? 12.251 -0.723 -7.774 1.00 79.25 114 ALA A N 1
ATOM 950 C CA . ALA A 1 114 ? 12.378 -1.608 -8.922 1.00 79.25 114 ALA A CA 1
ATOM 951 C C . ALA A 1 114 ? 11.551 -2.897 -8.722 1.00 79.25 114 ALA A C 1
ATOM 953 O O . ALA A 1 114 ? 10.762 -3.254 -9.587 1.00 79.25 114 ALA A O 1
ATOM 954 N N . ASP A 1 115 ? 11.606 -3.497 -7.534 1.00 75.62 115 ASP A N 1
ATOM 955 C CA . ASP A 1 115 ? 10.927 -4.744 -7.138 1.00 75.62 115 ASP A CA 1
ATOM 956 C C . ASP A 1 115 ? 9.410 -4.621 -6.873 1.00 75.62 115 ASP A C 1
ATOM 958 O O . ASP A 1 115 ? 8.796 -5.513 -6.289 1.00 75.62 115 ASP A O 1
ATOM 962 N N . GLY A 1 116 ? 8.775 -3.521 -7.289 1.00 75.75 116 GLY A N 1
ATOM 963 C CA . GLY A 1 116 ? 7.363 -3.235 -7.013 1.00 75.75 116 GLY A CA 1
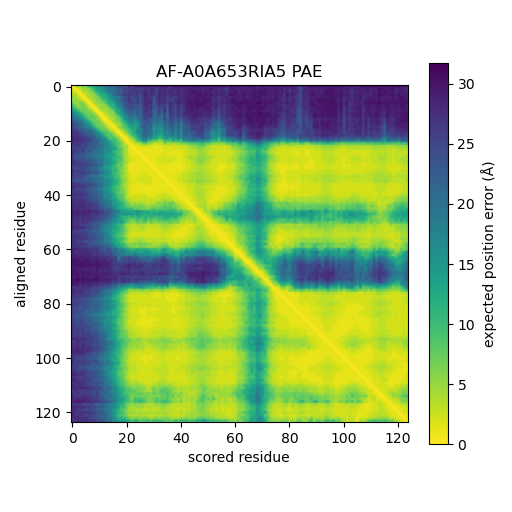ATOM 964 C C . GLY A 1 116 ? 7.142 -2.369 -5.771 1.00 75.75 116 GLY A C 1
ATOM 965 O O . GLY A 1 116 ? 6.062 -1.782 -5.632 1.00 75.75 116 GLY A O 1
ATOM 966 N N . GLY A 1 117 ? 8.164 -2.171 -4.936 1.00 83.69 117 GLY A N 1
ATOM 967 C CA . GLY A 1 117 ? 8.123 -1.212 -3.837 1.00 83.69 117 GLY A CA 1
ATOM 968 C C . GLY A 1 117 ? 7.748 -1.792 -2.479 1.00 83.69 117 GLY A C 1
ATOM 969 O O . GLY A 1 117 ? 7.429 -2.966 -2.319 1.00 83.69 117 GLY A O 1
ATOM 970 N N . THR A 1 118 ? 7.778 -0.923 -1.472 1.00 85.44 118 THR A N 1
ATOM 971 C CA . THR A 1 118 ? 7.437 -1.245 -0.081 1.00 85.44 118 THR A CA 1
ATOM 972 C C . THR A 1 118 ? 6.312 -0.357 0.410 1.00 85.44 118 THR A C 1
ATOM 974 O O . THR A 1 118 ? 6.164 0.784 -0.033 1.00 85.44 118 THR A O 1
ATOM 977 N N . ILE A 1 119 ? 5.509 -0.879 1.337 1.00 88.56 119 ILE A N 1
ATOM 978 C CA . ILE A 1 119 ? 4.429 -0.127 1.974 1.00 88.56 119 ILE A CA 1
ATOM 979 C C . ILE A 1 119 ? 4.772 0.056 3.443 1.00 88.56 119 ILE A C 1
ATOM 981 O O . ILE A 1 119 ? 4.954 -0.920 4.173 1.00 88.56 119 ILE A O 1
ATOM 985 N N . VAL A 1 120 ? 4.820 1.314 3.867 1.00 87.88 120 VAL A N 1
ATOM 986 C CA . VAL A 1 120 ? 4.977 1.696 5.266 1.00 87.88 120 VAL A CA 1
ATOM 987 C C . VAL A 1 120 ? 3.646 2.193 5.813 1.00 87.88 120 VAL A C 1
ATOM 989 O O . VAL A 1 120 ? 2.971 2.972 5.150 1.00 87.88 120 VAL A O 1
ATOM 992 N N . VAL A 1 121 ? 3.260 1.789 7.022 1.00 86.88 121 VAL A N 1
ATOM 993 C CA . VAL A 1 121 ? 2.048 2.304 7.680 1.00 86.88 121 VAL A CA 1
ATOM 994 C C . VAL A 1 121 ? 2.367 3.259 8.826 1.00 86.88 121 VAL A C 1
ATOM 996 O O . VAL A 1 121 ? 3.272 3.032 9.633 1.00 86.88 121 VAL A O 1
ATOM 999 N N . MET A 1 122 ? 1.598 4.345 8.886 1.00 82.50 122 MET A N 1
ATOM 1000 C CA . MET A 1 122 ? 1.670 5.387 9.907 1.00 82.50 122 MET A CA 1
ATOM 1001 C C . MET A 1 122 ? 0.284 5.639 10.494 1.00 82.50 122 MET A C 1
ATOM 1003 O O . MET A 1 122 ? -0.705 5.712 9.765 1.00 82.50 122 MET A O 1
ATOM 1007 N N .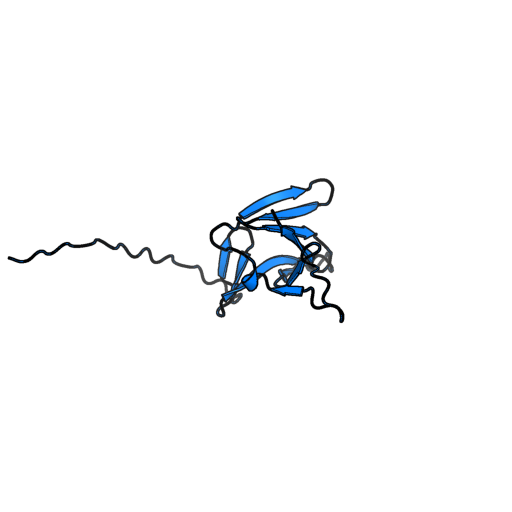 LYS A 1 123 ? 0.201 5.788 11.817 1.00 82.62 123 LYS A N 1
ATOM 1008 C CA . LYS A 1 123 ? -1.055 6.120 12.495 1.00 82.62 123 LYS A CA 1
ATOM 1009 C C . LYS A 1 123 ? -1.457 7.574 12.223 1.00 82.62 123 LYS A C 1
ATOM 1011 O O . LYS A 1 123 ? -0.601 8.455 12.295 1.00 82.62 123 LYS A O 1
ATOM 1016 N N . ARG A 1 124 ? -2.742 7.794 11.929 1.00 76.06 124 ARG A N 1
ATOM 1017 C CA . ARG A 1 124 ? -3.353 9.128 11.818 1.00 76.06 124 ARG A CA 1
ATOM 1018 C C . ARG A 1 124 ? -3.835 9.650 13.173 1.00 76.06 124 ARG A C 1
ATOM 1020 O O . ARG A 1 124 ? -4.199 8.825 14.046 1.00 76.06 124 ARG A O 1
#

Secondary structure (DSSP, 8-state):
-------------------TTS-EEEETTEEE-TT--EEEEEEE-SSTT--EEEEE-EEEESS-----TT----EEEHHHH--TTT-EEEEEETTTTEEEEE-SSEEEEEE--TTS-EEEEEE-

pLDDT: mean 77.54, std 20.0, range [36.84, 97.94]